Protein AF-A0A1G8GFJ3-F1 (afdb_monomer_lite)

Secondary structure (DSSP, 8-state):
------------HHHHHHHHHHHHHHHHS-PPPGGGHHHHHHHHHTT--HHHHHHHHHHHHHHHHHHHHTTS--

Structure (mmCIF, N/CA/C/O backbone):
data_AF-A0A1G8GFJ3-F1
#
_entry.id   AF-A0A1G8GFJ3-F1
#
loop_
_atom_site.group_PDB
_atom_site.id
_atom_site.type_symbol
_atom_site.label_atom_id
_atom_site.label_alt_id
_atom_site.label_comp_id
_atom_site.label_asym_id
_atom_site.label_entity_id
_atom_site.label_seq_id
_atom_site.pdbx_PDB_ins_code
_atom_site.Cartn_x
_atom_site.Cartn_y
_atom_site.Cartn_z
_atom_site.occupancy
_atom_site.B_iso_or_equiv
_atom_site.auth_seq_id
_atom_site.auth_comp_id
_atom_site.auth_asym_id
_atom_site.auth_atom_id
_atom_site.pdbx_PDB_model_num
ATOM 1 N N . MET A 1 1 ? -5.569 25.020 23.641 1.00 41.59 1 MET A N 1
ATOM 2 C CA . MET A 1 1 ? -6.241 24.059 22.746 1.00 41.59 1 MET A CA 1
ATOM 3 C C . MET A 1 1 ? -5.131 23.385 21.958 1.00 41.59 1 MET A C 1
ATOM 5 O O . MET A 1 1 ? -4.546 24.037 21.105 1.00 41.59 1 MET A O 1
ATOM 9 N N . LEU A 1 2 ? -4.715 22.176 22.348 1.00 49.75 2 LEU A N 1
ATOM 10 C CA . LEU A 1 2 ? -3.797 21.393 21.519 1.00 49.75 2 LEU A CA 1
ATOM 11 C C . LEU A 1 2 ? -4.600 20.960 20.291 1.00 49.75 2 LEU A C 1
ATOM 13 O O . LEU A 1 2 ? -5.546 20.191 20.431 1.00 49.75 2 LEU A O 1
ATOM 17 N N . ASN A 1 3 ? -4.264 21.506 19.123 1.00 44.66 3 ASN A N 1
ATOM 18 C CA . ASN A 1 3 ? -4.691 20.942 17.848 1.00 44.66 3 ASN A CA 1
ATOM 19 C C . ASN A 1 3 ? -3.951 19.612 17.703 1.00 44.66 3 ASN A C 1
ATOM 21 O O . ASN A 1 3 ? -2.839 19.566 17.181 1.00 44.66 3 ASN A O 1
ATOM 25 N N . THR A 1 4 ? -4.532 18.544 18.240 1.00 47.38 4 THR A N 1
ATOM 26 C CA . THR A 1 4 ? -4.178 17.192 17.826 1.00 47.38 4 THR A CA 1
ATOM 27 C C . THR A 1 4 ? -4.523 17.136 16.346 1.00 47.38 4 THR A C 1
ATOM 29 O O . THR A 1 4 ? -5.695 17.134 15.982 1.00 47.38 4 THR A O 1
ATOM 32 N N . ILE A 1 5 ? -3.508 17.221 15.487 1.00 56.66 5 ILE A N 1
ATOM 33 C CA . ILE A 1 5 ? -3.664 16.875 14.080 1.00 56.66 5 ILE A CA 1
ATOM 34 C C . ILE A 1 5 ? -3.959 15.383 14.111 1.00 56.66 5 ILE A C 1
ATOM 36 O O . ILE A 1 5 ? -3.057 14.564 14.285 1.00 56.66 5 ILE A O 1
ATOM 40 N N . ASP A 1 6 ? -5.245 15.055 14.066 1.00 46.75 6 ASP A N 1
ATOM 41 C CA . ASP A 1 6 ? -5.735 13.709 13.840 1.00 46.75 6 ASP A CA 1
ATOM 42 C C . ASP A 1 6 ? -5.222 13.332 12.449 1.00 46.75 6 ASP A C 1
ATOM 44 O O . ASP A 1 6 ? -5.808 13.660 11.423 1.00 46.75 6 ASP A O 1
ATOM 48 N N . THR A 1 7 ? -4.017 12.762 12.410 1.00 51.94 7 THR A N 1
ATOM 49 C CA . THR A 1 7 ? -3.377 12.296 11.174 1.00 51.94 7 THR A CA 1
ATOM 50 C C . THR A 1 7 ? -3.903 10.899 10.863 1.00 51.94 7 THR A C 1
ATOM 52 O O . THR A 1 7 ? -3.188 10.047 10.351 1.00 51.94 7 THR A O 1
ATOM 55 N N . THR A 1 8 ? -5.153 10.625 11.235 1.00 52.25 8 THR A N 1
ATOM 56 C CA . THR A 1 8 ? -5.868 9.458 10.764 1.00 52.25 8 THR A CA 1
ATOM 57 C C . THR A 1 8 ? -6.196 9.763 9.313 1.00 52.25 8 THR A C 1
ATOM 59 O O . THR A 1 8 ? -7.116 10.508 8.989 1.00 52.25 8 THR A O 1
ATOM 62 N N . CYS A 1 9 ? -5.344 9.269 8.417 1.00 53.94 9 CYS A N 1
ATOM 63 C CA . CYS A 1 9 ? -5.667 9.210 7.006 1.00 53.94 9 CYS A CA 1
ATOM 64 C C . CYS A 1 9 ? -6.953 8.380 6.914 1.00 53.94 9 CYS A C 1
ATOM 66 O O . CYS A 1 9 ? -6.913 7.160 7.035 1.00 53.94 9 CYS A O 1
ATOM 68 N N . THR A 1 10 ? -8.112 9.034 6.804 1.00 70.44 10 THR A N 1
ATOM 69 C CA . THR A 1 10 ? -9.426 8.392 6.638 1.00 70.44 10 THR A CA 1
ATOM 70 C C . THR A 1 10 ? -9.569 7.863 5.212 1.00 70.44 10 THR A C 1
ATOM 72 O O . THR A 1 10 ? -10.554 8.107 4.521 1.00 70.44 10 THR A O 1
ATOM 75 N N . MET A 1 11 ? -8.527 7.188 4.748 1.00 83.94 11 MET A N 1
ATOM 76 C CA . MET A 1 11 ? -8.425 6.582 3.440 1.00 83.94 11 MET A CA 1
ATOM 77 C C . MET A 1 11 ? -8.999 5.179 3.540 1.00 83.94 11 MET A C 1
ATOM 79 O O . MET A 1 11 ? -8.775 4.474 4.528 1.00 83.94 11 MET A O 1
ATOM 83 N N . THR A 1 12 ? -9.789 4.786 2.5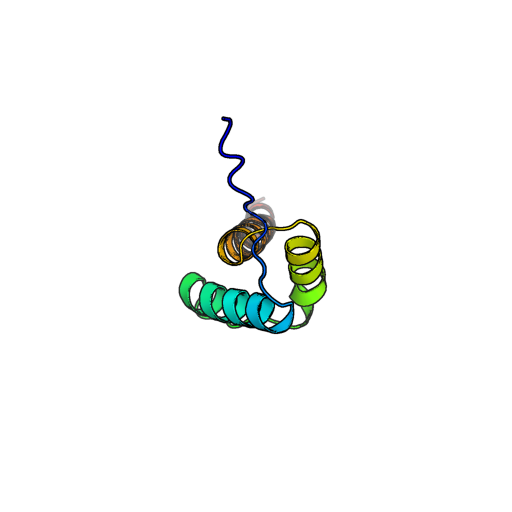48 1.00 93.00 12 THR A N 1
ATOM 84 C CA . THR A 1 12 ? -10.256 3.404 2.480 1.00 93.00 12 THR A CA 1
ATOM 85 C C . THR A 1 12 ? -9.087 2.485 2.135 1.00 93.00 12 THR A C 1
ATOM 87 O O . THR A 1 12 ? -8.053 2.940 1.645 1.00 93.00 12 THR A O 1
ATOM 90 N N . TRP A 1 13 ? -9.246 1.188 2.395 1.00 93.94 13 TRP A N 1
ATOM 91 C CA . TRP A 1 13 ? -8.259 0.190 1.983 1.00 93.94 13 TRP A CA 1
ATOM 92 C C . TRP A 1 13 ? -7.987 0.261 0.474 1.00 93.94 13 TRP A C 1
ATOM 94 O O . TRP A 1 13 ? -6.833 0.354 0.065 1.00 93.94 13 TRP A O 1
ATOM 104 N N . ASP A 1 14 ? -9.045 0.310 -0.338 1.00 95.12 14 ASP A N 1
ATOM 105 C CA . ASP A 1 14 ? -8.929 0.366 -1.796 1.00 95.12 14 ASP A CA 1
ATOM 106 C C . ASP A 1 14 ? -8.178 1.628 -2.242 1.00 95.12 14 ASP A C 1
ATOM 108 O O . ASP A 1 14 ? -7.214 1.535 -3.002 1.00 95.12 14 ASP A O 1
ATOM 112 N N . ASP A 1 15 ? -8.541 2.795 -1.697 1.00 95.50 15 ASP A N 1
ATOM 113 C CA . ASP A 1 15 ? -7.846 4.048 -2.005 1.00 95.50 15 ASP A CA 1
ATOM 114 C C . ASP A 1 15 ? -6.364 3.961 -1.621 1.00 95.50 15 ASP A C 1
ATOM 116 O O . ASP A 1 15 ? -5.498 4.361 -2.398 1.00 95.50 15 ASP A O 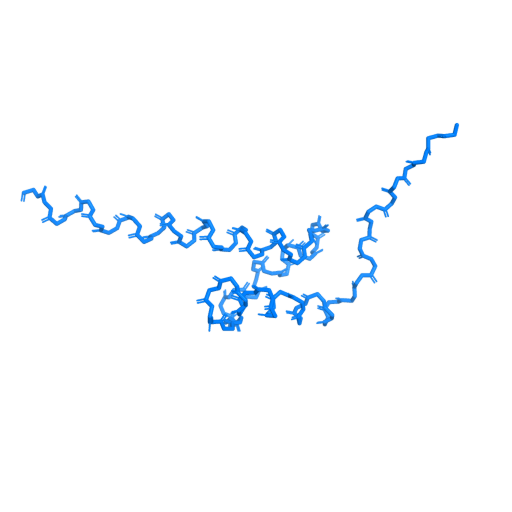1
ATOM 120 N N . PHE A 1 16 ? -6.062 3.416 -0.437 1.00 95.19 16 PHE A N 1
ATOM 121 C CA . PHE A 1 16 ? -4.697 3.268 0.056 1.00 95.19 16 PHE A CA 1
ATOM 122 C C . PHE A 1 16 ? -3.857 2.383 -0.866 1.00 95.19 16 PHE A C 1
ATOM 124 O O . PHE A 1 16 ? -2.758 2.779 -1.247 1.00 95.19 16 PHE A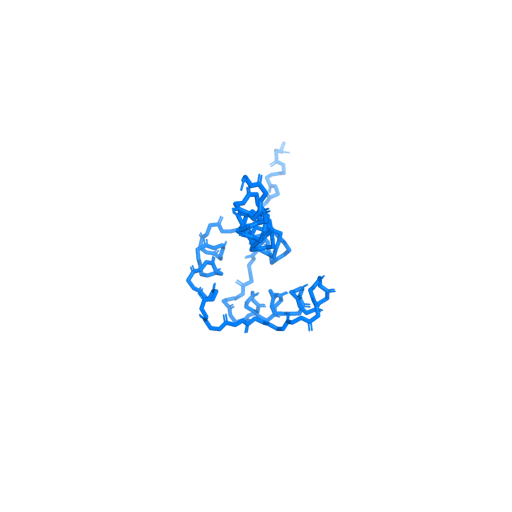 O 1
ATOM 131 N N . THR A 1 17 ? -4.380 1.220 -1.261 1.00 95.81 17 THR A N 1
ATOM 132 C CA . THR A 1 17 ? -3.675 0.302 -2.169 1.00 95.81 17 THR A CA 1
ATOM 133 C C . THR A 1 17 ? -3.401 0.934 -3.529 1.00 95.81 17 THR A C 1
ATOM 135 O O . THR A 1 17 ? -2.285 0.821 -4.028 1.00 95.81 17 THR A O 1
ATOM 138 N N . LEU A 1 18 ? -4.367 1.674 -4.081 1.00 96.06 18 LEU A N 1
ATOM 139 C CA . LEU A 1 18 ? -4.204 2.388 -5.346 1.00 96.06 18 LEU A CA 1
ATOM 140 C C . LEU A 1 18 ? -3.151 3.499 -5.236 1.00 96.06 18 LEU A C 1
ATOM 142 O O . LEU A 1 18 ? -2.304 3.640 -6.111 1.00 96.06 18 LEU A O 1
ATOM 146 N N . ALA A 1 19 ? -3.140 4.244 -4.130 1.00 96.50 19 ALA A N 1
ATOM 147 C CA . ALA A 1 19 ? -2.124 5.267 -3.897 1.00 96.50 19 ALA A CA 1
ATOM 148 C C . ALA A 1 19 ? -0.718 4.682 -3.675 1.00 96.50 19 ALA A C 1
ATOM 150 O O . ALA A 1 19 ? 0.268 5.333 -4.020 1.00 96.50 19 ALA A O 1
ATOM 151 N N . VAL A 1 20 ? -0.610 3.484 -3.092 1.00 95.88 20 VAL A N 1
ATOM 152 C CA . VAL A 1 20 ? 0.665 2.761 -2.974 1.00 95.88 20 VAL A CA 1
ATOM 153 C C . VAL A 1 20 ? 1.139 2.278 -4.343 1.00 95.88 20 VAL A C 1
ATOM 155 O O . VAL A 1 20 ? 2.316 2.449 -4.642 1.00 95.88 20 VAL A O 1
ATOM 158 N N . ASP A 1 21 ? 0.252 1.730 -5.176 1.00 96.50 21 ASP A N 1
ATOM 159 C CA . ASP A 1 21 ? 0.573 1.303 -6.546 1.00 96.50 21 ASP A CA 1
ATOM 160 C C . ASP A 1 21 ? 1.076 2.475 -7.401 1.00 96.50 21 ASP A C 1
ATOM 162 O O . ASP A 1 21 ? 2.177 2.417 -7.950 1.00 96.50 21 ASP A O 1
ATOM 166 N N . ASP A 1 22 ? 0.344 3.594 -7.402 1.00 96.38 22 ASP A N 1
ATOM 167 C CA . ASP A 1 22 ? 0.746 4.822 -8.095 1.00 96.38 22 ASP A CA 1
ATOM 168 C C . ASP A 1 22 ? 2.118 5.323 -7.614 1.00 96.38 22 ASP A C 1
ATOM 170 O O . ASP A 1 22 ? 2.993 5.660 -8.417 1.00 96.38 22 ASP A O 1
ATOM 174 N N . ALA A 1 23 ? 2.330 5.375 -6.295 1.00 94.38 23 ALA A N 1
ATOM 175 C CA . ALA A 1 23 ? 3.587 5.845 -5.720 1.00 94.38 23 ALA A CA 1
ATOM 176 C C . ALA A 1 23 ? 4.757 4.892 -6.018 1.00 94.38 23 ALA A C 1
ATOM 178 O O . ALA A 1 23 ? 5.865 5.354 -6.295 1.00 94.38 23 ALA A O 1
ATOM 179 N N . LEU A 1 24 ? 4.527 3.577 -6.014 1.00 93.62 24 LEU A N 1
ATOM 180 C CA . LEU A 1 24 ? 5.546 2.581 -6.335 1.00 93.62 24 LEU A CA 1
ATOM 181 C C . LEU A 1 24 ? 5.938 2.637 -7.816 1.00 93.62 24 LEU A C 1
ATOM 183 O O . LEU A 1 24 ? 7.129 2.561 -8.133 1.00 93.62 24 LEU A O 1
ATOM 187 N N . LEU A 1 25 ? 4.964 2.851 -8.703 1.00 93.88 25 LEU A N 1
ATOM 188 C CA . LEU A 1 25 ? 5.190 3.017 -10.136 1.00 93.88 25 LEU A CA 1
ATOM 189 C C . LEU A 1 25 ? 5.971 4.302 -10.439 1.00 93.88 25 LEU A C 1
ATOM 191 O O . LEU A 1 25 ? 6.828 4.307 -11.321 1.00 93.88 25 LEU A O 1
ATOM 195 N N . ILE A 1 26 ? 5.738 5.374 -9.675 1.00 93.25 26 ILE A N 1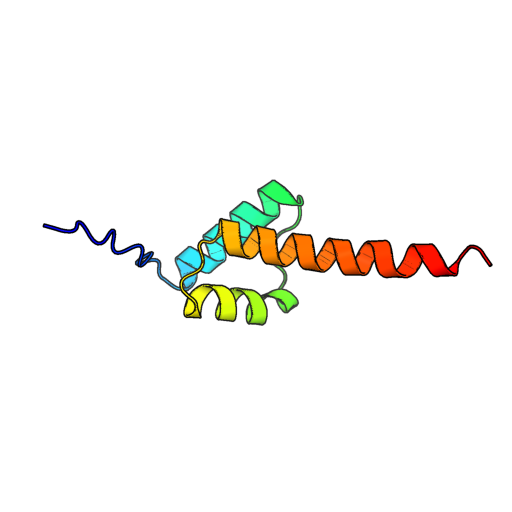
ATOM 196 C CA . ILE A 1 26 ? 6.540 6.606 -9.745 1.00 93.25 26 ILE A CA 1
ATOM 197 C C . ILE A 1 26 ? 7.978 6.366 -9.264 1.00 93.25 26 ILE A C 1
ATOM 199 O O . ILE A 1 26 ? 8.916 6.818 -9.918 1.00 93.25 26 ILE A O 1
ATOM 203 N N . GLU A 1 27 ? 8.154 5.688 -8.128 1.00 90.94 27 GLU A N 1
ATOM 204 C CA . GLU A 1 27 ? 9.461 5.524 -7.477 1.00 90.94 27 GLU A CA 1
ATOM 205 C C . GLU A 1 27 ? 10.357 4.506 -8.197 1.00 90.94 27 GLU A C 1
ATOM 207 O O . GLU A 1 27 ? 11.558 4.719 -8.359 1.00 90.94 27 GLU A O 1
ATOM 212 N N . THR A 1 28 ? 9.781 3.386 -8.634 1.00 87.00 28 THR A N 1
ATOM 213 C CA . THR A 1 28 ? 10.540 2.224 -9.126 1.00 87.00 28 THR A CA 1
ATOM 214 C C . THR A 1 28 ? 10.317 1.921 -10.604 1.00 87.00 28 THR A C 1
ATOM 216 O O . THR A 1 28 ? 11.120 1.206 -11.201 1.00 87.00 28 THR A O 1
ATOM 219 N N . GLY A 1 29 ? 9.256 2.466 -11.207 1.00 88.50 29 GLY A N 1
ATOM 220 C CA . GLY A 1 29 ? 8.808 2.107 -12.555 1.00 88.50 29 GLY A CA 1
ATOM 221 C C . GLY A 1 29 ? 7.986 0.815 -12.623 1.00 88.50 29 GLY A C 1
ATOM 222 O O . GLY A 1 29 ? 7.434 0.519 -13.683 1.00 88.50 29 GLY A O 1
ATOM 223 N N . ASP A 1 30 ? 7.871 0.085 -11.511 1.00 87.75 30 ASP A N 1
ATOM 224 C CA . ASP A 1 30 ? 7.110 -1.155 -11.393 1.00 87.75 30 ASP A CA 1
ATOM 225 C C . ASP A 1 30 ? 5.861 -0.940 -10.526 1.00 87.75 30 ASP A C 1
ATOM 227 O O . ASP A 1 30 ? 5.889 -0.208 -9.537 1.00 87.75 30 ASP A O 1
ATOM 231 N N . GLY A 1 31 ? 4.764 -1.602 -10.896 1.00 87.75 31 GLY A N 1
ATOM 232 C CA . GLY A 1 31 ? 3.532 -1.607 -10.106 1.00 87.75 31 GLY A CA 1
ATOM 233 C C . GLY A 1 31 ? 3.610 -2.512 -8.873 1.00 87.75 31 GLY A C 1
ATOM 234 O O . GLY A 1 31 ? 4.557 -3.284 -8.676 1.00 87.75 31 GLY A O 1
ATOM 235 N N . LEU A 1 32 ? 2.580 -2.424 -8.042 1.00 91.31 32 LEU A N 1
ATOM 236 C CA . LEU A 1 32 ? 2.413 -3.205 -6.830 1.00 91.31 32 LEU A CA 1
ATOM 237 C C . LEU A 1 32 ? 2.179 -4.678 -7.173 1.00 91.31 32 LEU A C 1
ATOM 239 O O . LEU A 1 32 ? 1.226 -5.042 -7.858 1.00 91.31 32 LEU A O 1
ATOM 243 N N . ALA A 1 33 ? 3.073 -5.529 -6.677 1.00 91.38 33 ALA A N 1
ATOM 244 C CA . ALA A 1 33 ? 2.981 -6.969 -6.850 1.00 91.38 33 ALA A CA 1
ATOM 245 C C . ALA A 1 33 ? 2.223 -7.612 -5.679 1.00 91.38 33 ALA A C 1
ATOM 247 O O . ALA A 1 33 ? 2.350 -7.167 -4.533 1.00 91.38 33 ALA A O 1
ATOM 248 N N . ASP A 1 34 ? 1.480 -8.687 -5.955 1.00 91.50 34 ASP A N 1
ATOM 249 C CA . ASP A 1 34 ? 0.642 -9.378 -4.965 1.00 91.50 34 ASP A CA 1
ATOM 250 C C . ASP A 1 34 ? 1.443 -9.862 -3.743 1.00 91.50 34 ASP A C 1
ATOM 252 O O . ASP A 1 34 ? 0.916 -9.917 -2.630 1.00 91.50 34 ASP A O 1
ATOM 256 N N . GLU A 1 35 ? 2.735 -10.170 -3.910 1.00 92.19 35 GLU A N 1
ATOM 257 C CA . GLU A 1 35 ? 3.595 -10.624 -2.812 1.00 92.19 35 GLU A CA 1
ATOM 258 C C . GLU A 1 35 ? 3.854 -9.536 -1.761 1.00 92.19 35 GLU A C 1
ATOM 260 O O . GLU A 1 35 ? 4.205 -9.865 -0.630 1.00 92.19 35 GLU A O 1
ATOM 265 N N . LEU A 1 36 ? 3.672 -8.258 -2.115 1.00 91.38 36 LEU A N 1
ATOM 266 C CA . LEU A 1 36 ? 3.851 -7.119 -1.210 1.00 91.38 36 LEU A CA 1
ATOM 267 C C . LEU A 1 36 ? 2.569 -6.760 -0.444 1.00 91.38 36 LEU A C 1
ATOM 269 O O . LEU A 1 36 ? 2.618 -5.989 0.512 1.00 91.38 36 LEU A O 1
ATOM 273 N N . MET A 1 37 ? 1.417 -7.321 -0.823 1.00 93.81 37 MET A N 1
ATOM 274 C CA . MET A 1 37 ? 0.125 -7.005 -0.202 1.00 93.81 37 MET A CA 1
ATOM 275 C C . MET A 1 37 ? 0.066 -7.230 1.321 1.00 93.81 37 MET A C 1
ATOM 277 O O . MET A 1 37 ? -0.578 -6.422 1.994 1.00 93.81 37 MET A O 1
ATOM 281 N N . PRO A 1 38 ? 0.726 -8.248 1.914 1.00 94.94 38 PRO A N 1
ATOM 282 C CA . PRO A 1 38 ? 0.790 -8.392 3.373 1.00 94.94 38 PRO A CA 1
ATOM 283 C C . PRO A 1 38 ? 1.494 -7.217 4.072 1.00 94.94 38 PRO A C 1
ATOM 285 O O . PRO A 1 38 ? 1.063 -6.772 5.141 1.00 94.94 38 PRO A O 1
ATOM 288 N N . ASP A 1 39 ? 2.549 -6.684 3.457 1.00 94.62 39 ASP A N 1
ATOM 289 C CA . ASP A 1 39 ? 3.291 -5.536 3.981 1.00 94.62 39 ASP A CA 1
ATOM 290 C C . ASP A 1 39 ? 2.473 -4.245 3.825 1.00 94.62 39 ASP A C 1
ATOM 292 O O . ASP A 1 39 ? 2.392 -3.440 4.755 1.00 94.62 39 ASP A O 1
ATOM 296 N N . VAL A 1 40 ? 1.781 -4.085 2.690 1.00 95.38 40 VAL A N 1
ATOM 297 C CA . VAL A 1 40 ? 0.846 -2.972 2.442 1.00 95.38 40 VAL A CA 1
ATOM 298 C C . VAL A 1 40 ? -0.320 -2.987 3.432 1.00 95.38 40 VAL A C 1
ATOM 300 O O . VAL A 1 40 ? -0.678 -1.940 3.972 1.00 95.38 40 VAL A O 1
ATOM 303 N N . LEU A 1 41 ? -0.882 -4.162 3.732 1.00 95.62 41 LEU A N 1
ATOM 304 C CA . LEU A 1 41 ? -1.928 -4.312 4.746 1.00 95.62 41 LEU A CA 1
ATOM 305 C C . LEU A 1 41 ? -1.429 -3.890 6.130 1.00 95.62 41 LEU A C 1
ATOM 307 O O . LEU A 1 41 ? -2.098 -3.123 6.819 1.00 95.62 41 LEU A O 1
ATOM 311 N N . THR A 1 42 ? -0.225 -4.318 6.509 1.00 95.25 42 THR A N 1
ATOM 312 C CA . THR A 1 42 ? 0.390 -3.920 7.784 1.00 95.25 42 THR A CA 1
ATOM 313 C C . THR A 1 42 ? 0.606 -2.404 7.847 1.00 95.25 42 THR A C 1
ATOM 315 O O . THR A 1 42 ? 0.329 -1.766 8.866 1.00 95.25 42 THR A O 1
ATOM 318 N N . ALA A 1 43 ? 1.062 -1.789 6.753 1.00 94.00 43 ALA A N 1
ATOM 319 C CA . ALA A 1 43 ? 1.222 -0.341 6.661 1.00 94.00 43 ALA A CA 1
ATOM 320 C C . ALA A 1 43 ? -0.126 0.393 6.810 1.00 94.00 43 ALA A C 1
ATOM 322 O O . ALA A 1 43 ? -0.214 1.380 7.541 1.00 94.00 43 ALA A O 1
ATOM 323 N N . PHE A 1 44 ? -1.190 -0.124 6.193 1.00 93.81 44 PHE A N 1
ATOM 324 C CA . PHE A 1 44 ? -2.540 0.425 6.320 1.00 93.81 44 PHE A CA 1
ATOM 325 C C . PHE A 1 44 ? -3.073 0.336 7.758 1.00 93.81 44 PHE A C 1
ATOM 327 O O . PHE A 1 44 ? -3.492 1.342 8.330 1.00 93.81 44 PHE A O 1
ATOM 334 N N . GLU A 1 45 ? -3.000 -0.843 8.382 1.00 93.50 45 GLU A N 1
ATOM 335 C CA . GLU A 1 45 ? -3.469 -1.066 9.758 1.00 93.50 45 GLU A CA 1
ATOM 336 C C . GLU A 1 45 ? -2.690 -0.246 10.798 1.00 93.50 45 GLU A C 1
ATOM 338 O O . GLU A 1 45 ? -3.239 0.144 11.830 1.00 93.50 45 GLU A O 1
ATOM 343 N N . THR A 1 46 ? -1.418 0.057 10.524 1.00 91.31 46 THR A N 1
ATOM 344 C CA . THR A 1 46 ? -0.582 0.915 11.381 1.00 91.31 46 THR A CA 1
ATOM 345 C C . THR A 1 46 ? -0.796 2.412 11.143 1.00 91.31 46 THR A C 1
ATOM 347 O O . THR A 1 46 ? -0.198 3.231 11.844 1.00 91.31 46 THR A O 1
ATOM 350 N N . GLY A 1 47 ? -1.666 2.791 10.200 1.00 90.38 47 GLY A N 1
ATOM 351 C CA . GLY A 1 47 ? -1.952 4.187 9.874 1.00 90.38 47 GLY A CA 1
ATOM 352 C C . GLY A 1 47 ? -0.802 4.889 9.149 1.00 90.38 47 GLY A C 1
ATOM 353 O O . GLY A 1 47 ? -0.662 6.109 9.249 1.00 90.38 47 GLY A O 1
ATOM 354 N N . MET A 1 48 ? 0.049 4.131 8.452 1.00 92.75 48 MET A N 1
ATOM 355 C CA . MET A 1 48 ? 1.124 4.681 7.633 1.00 92.75 48 MET A CA 1
ATOM 356 C C . MET A 1 48 ? 0.549 5.453 6.439 1.00 92.75 48 MET A C 1
ATOM 358 O O . MET A 1 48 ? -0.559 5.189 5.980 1.00 92.75 48 MET A O 1
ATOM 362 N N . THR A 1 49 ? 1.303 6.413 5.905 1.00 93.69 49 THR A N 1
ATOM 363 C CA . THR A 1 49 ? 0.949 7.054 4.631 1.00 93.69 49 THR A CA 1
ATOM 364 C C . THR A 1 49 ? 1.334 6.149 3.451 1.00 93.69 49 THR A C 1
ATOM 366 O O . THR A 1 49 ? 2.292 5.382 3.578 1.00 93.69 49 THR A O 1
ATOM 369 N N . PRO A 1 50 ? 0.679 6.261 2.277 1.00 94.75 50 PRO A N 1
ATOM 370 C CA . PRO A 1 50 ? 1.058 5.482 1.092 1.00 94.75 50 PRO A CA 1
ATOM 371 C C . PRO A 1 50 ? 2.541 5.638 0.718 1.00 94.75 50 PRO A C 1
ATOM 373 O O . PRO A 1 50 ? 3.243 4.657 0.499 1.00 94.75 50 PRO A O 1
ATOM 376 N N . TRP A 1 51 ? 3.061 6.869 0.760 1.00 94.38 51 TRP A N 1
ATOM 377 C CA . TRP A 1 51 ? 4.483 7.142 0.523 1.00 94.38 51 TRP A CA 1
ATOM 378 C C . TRP A 1 51 ? 5.402 6.531 1.584 1.00 94.38 51 TRP A C 1
ATOM 380 O O . TRP A 1 51 ? 6.470 6.032 1.246 1.00 94.38 51 TRP A O 1
ATOM 390 N N . GLY A 1 52 ? 4.996 6.532 2.858 1.00 93.69 52 GLY A N 1
ATOM 391 C CA . GLY A 1 52 ? 5.745 5.847 3.913 1.00 93.69 52 GLY A CA 1
ATOM 392 C C . GLY A 1 52 ? 5.829 4.339 3.670 1.00 93.69 52 GLY A C 1
ATOM 393 O O . GLY A 1 52 ? 6.886 3.748 3.880 1.00 93.69 52 GLY A O 1
ATOM 394 N N . CYS A 1 53 ? 4.744 3.741 3.166 1.00 94.56 53 CYS A N 1
ATOM 395 C CA . CYS A 1 53 ? 4.709 2.332 2.783 1.00 94.56 53 CYS A CA 1
ATOM 396 C C . CYS A 1 53 ? 5.689 2.050 1.638 1.00 94.56 53 CYS A C 1
ATOM 398 O O . CYS A 1 53 ? 6.525 1.160 1.768 1.00 94.56 53 CYS A O 1
ATOM 400 N N . VAL A 1 54 ? 5.664 2.853 0.567 1.00 94.44 54 VAL A N 1
ATOM 401 C CA . VAL A 1 54 ? 6.593 2.702 -0.568 1.00 94.44 54 VAL A CA 1
ATOM 402 C C . VAL A 1 54 ? 8.049 2.815 -0.128 1.00 94.44 54 VAL A C 1
ATOM 404 O O . VAL A 1 54 ? 8.842 1.954 -0.490 1.00 94.44 54 VAL A O 1
ATOM 407 N N . ILE A 1 55 ? 8.393 3.801 0.706 1.00 92.81 55 ILE A N 1
ATOM 408 C CA . ILE A 1 55 ? 9.755 3.947 1.244 1.00 92.81 55 ILE A CA 1
ATOM 409 C C . ILE A 1 55 ? 10.168 2.694 2.028 1.00 92.81 55 ILE A C 1
ATOM 411 O O . ILE A 1 55 ? 11.265 2.178 1.838 1.00 92.81 55 ILE A O 1
ATOM 415 N N . ALA A 1 56 ? 9.290 2.161 2.883 1.00 92.25 56 ALA A N 1
ATOM 416 C CA . ALA A 1 56 ? 9.590 0.948 3.642 1.00 92.25 56 ALA A CA 1
ATOM 417 C C . ALA A 1 56 ? 9.801 -0.276 2.728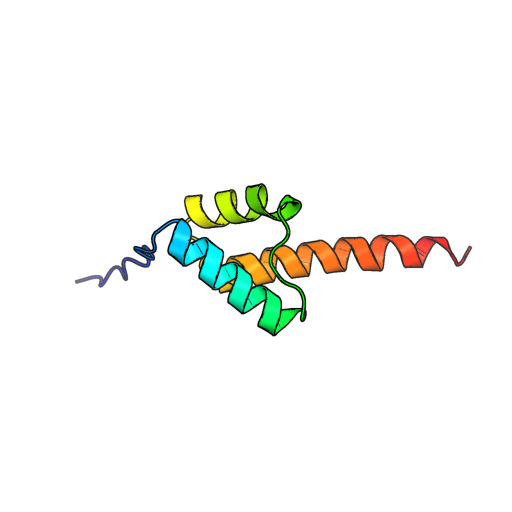 1.00 92.25 56 ALA A C 1
ATOM 419 O O . ALA A 1 56 ? 10.719 -1.071 2.956 1.00 92.25 56 ALA A O 1
ATOM 420 N N . LEU A 1 57 ? 8.988 -0.407 1.674 1.00 90.94 57 LEU A N 1
ATOM 421 C CA . LEU A 1 57 ? 9.099 -1.474 0.677 1.00 90.94 57 LEU A CA 1
ATOM 422 C C . LEU A 1 57 ? 10.400 -1.368 -0.137 1.00 90.94 57 LEU A C 1
ATOM 424 O O . LEU A 1 57 ? 11.058 -2.383 -0.386 1.00 90.94 57 LEU A O 1
ATOM 428 N N . THR A 1 58 ? 10.800 -0.161 -0.546 1.00 87.81 58 THR A N 1
ATOM 429 C CA . THR A 1 58 ? 12.009 0.057 -1.356 1.00 87.81 58 THR A CA 1
ATOM 430 C C . THR A 1 58 ? 13.289 -0.041 -0.529 1.00 87.81 58 THR A C 1
ATOM 432 O O . THR A 1 58 ? 14.226 -0.718 -0.953 1.00 87.81 58 THR A O 1
ATOM 435 N N . GLU A 1 59 ? 13.320 0.506 0.690 1.00 85.00 59 GLU A N 1
ATOM 436 C CA . GLU A 1 59 ? 14.468 0.373 1.598 1.00 85.00 59 GLU A CA 1
ATOM 437 C C . GLU A 1 59 ? 14.727 -1.086 2.008 1.00 85.00 59 GLU A C 1
ATOM 439 O O . GLU A 1 59 ? 15.880 -1.502 2.161 1.00 85.00 59 GLU A O 1
ATOM 444 N N . GLY A 1 60 ? 13.670 -1.890 2.177 1.00 68.75 60 GLY A N 1
ATOM 445 C CA . GLY A 1 60 ? 13.792 -3.329 2.417 1.00 68.75 60 GLY A CA 1
ATOM 446 C C . GLY A 1 60 ? 14.387 -4.075 1.217 1.00 68.75 60 GLY A C 1
ATOM 447 O O . GLY A 1 60 ? 15.269 -4.922 1.387 1.00 68.75 60 GLY A O 1
ATOM 448 N N . ARG A 1 61 ? 13.958 -3.721 -0.002 1.00 64.00 61 ARG A N 1
ATOM 449 C CA . ARG A 1 61 ? 14.450 -4.312 -1.259 1.00 64.00 61 ARG A CA 1
ATOM 450 C C . ARG A 1 61 ? 15.915 -3.990 -1.536 1.00 64.00 61 ARG A C 1
ATOM 452 O O . ARG A 1 61 ? 16.653 -4.890 -1.940 1.00 64.00 61 ARG A O 1
ATOM 459 N N . ASP A 1 62 ? 16.355 -2.760 -1.285 1.00 58.44 62 ASP A N 1
ATOM 460 C CA . ASP A 1 62 ? 17.758 -2.386 -1.485 1.00 58.44 62 ASP A CA 1
ATOM 461 C C . ASP A 1 62 ? 18.688 -3.199 -0.577 1.00 58.44 62 ASP A C 1
ATOM 463 O O . ASP A 1 62 ? 19.700 -3.724 -1.039 1.00 58.44 62 ASP A O 1
ATOM 467 N N . ARG A 1 63 ? 18.311 -3.434 0.687 1.00 54.12 63 ARG A N 1
ATOM 468 C CA . ARG A 1 63 ? 19.114 -4.265 1.606 1.00 54.12 63 ARG A CA 1
ATOM 469 C C . ARG A 1 63 ? 19.277 -5.712 1.132 1.00 54.12 63 ARG A C 1
ATOM 471 O O . ARG A 1 63 ? 20.329 -6.303 1.370 1.00 54.12 63 ARG A O 1
ATOM 478 N N . CYS A 1 64 ? 18.277 -6.275 0.455 1.00 50.94 64 CYS A N 1
ATOM 479 C CA . CYS A 1 64 ? 18.379 -7.605 -0.148 1.00 50.94 64 CYS A CA 1
ATOM 480 C C . CYS A 1 64 ? 19.227 -7.615 -1.427 1.00 50.94 64 CYS A C 1
ATOM 482 O O . CYS A 1 64 ? 19.929 -8.593 -1.660 1.00 50.94 64 CYS A O 1
ATOM 484 N N . ARG A 1 65 ? 19.211 -6.539 -2.226 1.00 51.19 65 ARG A N 1
ATOM 485 C CA . ARG A 1 65 ? 20.016 -6.443 -3.456 1.00 51.19 65 ARG A CA 1
ATOM 486 C C . ARG A 1 65 ? 21.505 -6.294 -3.180 1.00 51.19 65 ARG A C 1
ATOM 488 O O . ARG A 1 65 ? 22.295 -6.984 -3.808 1.00 51.19 65 ARG A O 1
ATOM 495 N N . PHE A 1 66 ? 21.891 -5.477 -2.202 1.00 51.72 66 PHE A N 1
ATOM 496 C CA . PHE A 1 66 ? 23.303 -5.394 -1.823 1.00 51.72 66 PHE A CA 1
ATOM 497 C C . PHE A 1 66 ? 23.798 -6.715 -1.202 1.00 51.72 66 PHE A C 1
ATOM 499 O O . PHE A 1 66 ? 24.961 -7.061 -1.366 1.00 51.72 66 PHE A O 1
ATOM 506 N N . GLY A 1 67 ? 22.900 -7.483 -0.566 1.00 46.03 67 GLY A N 1
ATOM 507 C CA . GLY A 1 67 ? 23.113 -8.803 0.045 1.00 46.03 67 GLY A CA 1
ATOM 508 C C . GLY A 1 67 ? 23.938 -9.823 -0.750 1.00 46.03 67 GLY A C 1
ATOM 509 O O . GLY A 1 67 ? 24.710 -10.573 -0.151 1.00 46.03 67 GLY A O 1
ATOM 510 N N . ASP A 1 68 ? 23.759 -9.858 -2.070 1.00 50.31 68 ASP A N 1
ATOM 511 C CA . ASP A 1 68 ? 24.309 -10.904 -2.945 1.00 50.31 68 ASP A CA 1
ATOM 512 C C . ASP A 1 68 ? 25.669 -10.528 -3.562 1.00 50.31 68 ASP A C 1
ATOM 514 O O . ASP A 1 68 ? 26.467 -11.397 -3.916 1.00 50.31 68 ASP A O 1
ATOM 518 N N . ASP A 1 69 ? 25.998 -9.235 -3.630 1.00 52.81 69 ASP A N 1
ATOM 519 C CA . ASP A 1 69 ? 27.198 -8.775 -4.339 1.00 52.81 69 ASP A CA 1
ATOM 520 C C . ASP A 1 69 ? 28.493 -8.945 -3.524 1.00 52.81 69 ASP A C 1
ATOM 522 O O . ASP A 1 69 ? 29.590 -8.962 -4.088 1.00 52.81 69 ASP A O 1
ATOM 526 N N . TYR A 1 70 ? 28.417 -9.122 -2.198 1.00 51.84 70 TYR A N 1
ATOM 527 C CA . TYR A 1 70 ? 29.622 -9.264 -1.365 1.00 51.84 70 TYR A CA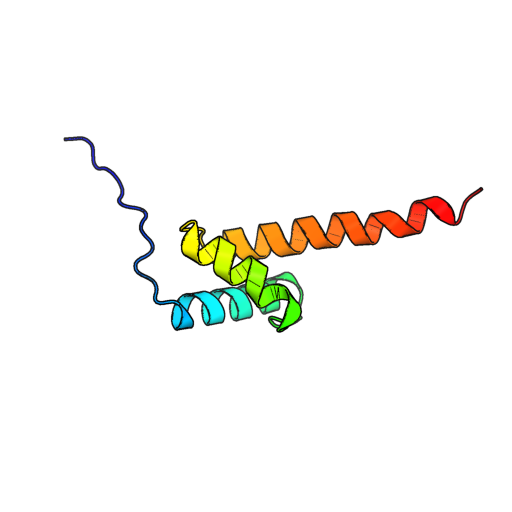 1
ATOM 528 C C . TYR A 1 70 ? 30.209 -10.682 -1.337 1.00 51.84 70 TYR A C 1
ATOM 530 O O . TYR A 1 70 ? 31.309 -10.864 -0.816 1.00 51.84 70 TYR A O 1
ATOM 538 N N . HIS A 1 71 ? 29.512 -11.692 -1.872 1.00 48.53 71 HIS A N 1
ATOM 539 C CA . HIS A 1 71 ? 29.995 -13.079 -1.846 1.00 48.53 71 HIS A CA 1
ATOM 540 C C . HIS A 1 71 ? 30.722 -13.522 -3.127 1.00 48.53 71 HIS A C 1
ATOM 542 O O . HIS A 1 71 ? 31.289 -14.613 -3.151 1.00 48.53 71 HIS A O 1
ATOM 548 N N . ALA A 1 72 ? 30.775 -12.673 -4.161 1.00 47.50 72 ALA A N 1
ATOM 549 C CA . ALA A 1 72 ? 31.451 -12.963 -5.430 1.00 47.50 72 ALA A CA 1
ATOM 550 C C . ALA A 1 72 ? 32.931 -12.519 -5.486 1.00 47.50 72 ALA A C 1
ATOM 552 O O . ALA A 1 72 ? 33.583 -12.689 -6.517 1.00 47.50 72 ALA A O 1
ATOM 553 N N . ALA A 1 73 ? 33.480 -11.966 -4.399 1.00 42.97 73 ALA A N 1
ATOM 554 C CA . ALA A 1 73 ? 34.874 -11.528 -4.318 1.00 42.97 73 ALA A CA 1
ATOM 555 C C . ALA A 1 73 ? 35.577 -12.111 -3.078 1.00 42.97 73 ALA A C 1
ATOM 557 O O . ALA A 1 73 ? 35.884 -11.388 -2.130 1.00 42.97 73 ALA A O 1
ATOM 558 N N . ALA A 1 74 ? 35.825 -13.423 -3.082 1.00 42.03 74 ALA A N 1
ATOM 559 C CA . ALA A 1 74 ? 36.754 -14.091 -2.167 1.00 42.03 74 ALA A CA 1
ATOM 560 C C . ALA A 1 74 ? 37.624 -15.097 -2.929 1.00 42.03 74 ALA A C 1
ATOM 562 O O . ALA A 1 74 ? 37.065 -15.824 -3.782 1.00 42.03 74 ALA A O 1
#

pLDDT: mean 78.98, std 19.97, range [41.59, 96.5]

Organism: NCBI:txid83401

Sequence (74 aa):
MLNTIDTTCTMTWDDFTLAVDDALLIETGDGLADELMPDVLTAFETGMTPWGCVIALTEGRDRCRFGDDYHAAA

Foldseek 3Di:
DPPPPPLQPPADLVRLQVLLQVLLCVPPVDGDDPVCVVLSVVCVVVSHHSNRSSVVVVVVVVVVVVVPVVVVPD

Radius of gyration: 15.74 Å; chains: 1; bounding box: 47×38×35 Å